Protein AF-A0A142XV90-F1 (afdb_monomer_lite)

Foldseek 3Di:
DDPPPQDDWDKWKKKKKKKDWPAWDQDQPPDPDDDPDPPRDRDTDIDIDIDIDIDIDRDPDDPVVVVVVVQVVVVVVVPVVDDDDMDMDMDTDDPVVVVVVVVVVVVVVVVVVVVVD

Radius of gyration: 21.97 Å; chains: 1; bounding box: 51×29×71 Å

pLDDT: mean 75.54, std 17.54, range [39.12, 93.62]

Secondary structure (DSSP, 8-state):
------PPPEEEEEEEEEEEEEEEE-------SSS-------EEEEEEEEEEEEEEE--SS-HHHHHHHHHHHHHHHHHHHS-SSEEEEEEEE-HHHHHHHHHHHHHHHHHHHHH--

Structure (mmCIF, N/CA/C/O backbone):
data_AF-A0A142XV90-F1
#
_entry.id   AF-A0A142XV90-F1
#
loop_
_atom_site.group_PDB
_atom_site.id
_atom_site.type_symbol
_atom_site.label_atom_id
_atom_site.label_alt_id
_atom_site.label_comp_id
_atom_site.label_asym_id
_atom_site.label_entity_id
_atom_site.label_seq_id
_atom_site.pdbx_PDB_ins_code
_atom_site.Cartn_x
_atom_site.Cartn_y
_atom_site.Cartn_z
_atom_site.occupancy
_atom_site.B_iso_or_equiv
_atom_site.auth_seq_id
_atom_site.auth_comp_id
_atom_site.auth_asym_id
_atom_site.auth_atom_id
_atom_site.pdbx_PDB_model_num
ATOM 1 N N . MET A 1 1 ? 22.518 11.967 -34.011 1.00 39.12 1 MET A N 1
ATOM 2 C CA . MET A 1 1 ? 21.187 11.772 -33.402 1.00 39.12 1 MET A CA 1
ATOM 3 C C . MET A 1 1 ? 21.242 10.503 -32.570 1.00 39.12 1 MET A C 1
ATOM 5 O O . MET A 1 1 ? 21.448 9.442 -33.141 1.00 39.12 1 MET A O 1
ATOM 9 N N . GLY A 1 2 ? 21.212 10.621 -31.242 1.00 40.47 2 GLY A N 1
ATOM 10 C CA . GLY A 1 2 ? 21.323 9.475 -30.337 1.00 40.47 2 GLY A CA 1
ATOM 11 C C . GLY A 1 2 ? 19.962 8.823 -30.117 1.00 40.47 2 GLY A C 1
ATOM 12 O O . GLY A 1 2 ? 19.004 9.515 -29.788 1.00 40.47 2 GLY A O 1
ATOM 13 N N . LEU A 1 3 ? 19.892 7.506 -30.307 1.00 45.34 3 LEU A N 1
ATOM 14 C CA . LEU A 1 3 ? 18.766 6.663 -29.914 1.00 45.34 3 LEU A CA 1
ATOM 15 C C . LEU A 1 3 ? 18.641 6.698 -28.385 1.00 45.34 3 LEU A C 1
ATOM 17 O O . LEU A 1 3 ? 19.301 5.945 -27.669 1.00 45.34 3 LEU A O 1
ATOM 21 N N . PHE A 1 4 ? 17.826 7.616 -27.873 1.00 51.12 4 PHE A N 1
ATOM 22 C CA . PHE A 1 4 ? 17.327 7.533 -26.510 1.00 51.12 4 PHE A CA 1
ATOM 23 C C . PHE A 1 4 ? 16.375 6.337 -26.472 1.00 51.12 4 PHE A C 1
ATOM 25 O O . PHE A 1 4 ? 15.242 6.431 -26.933 1.00 51.12 4 PHE A O 1
ATOM 32 N N . ASN A 1 5 ? 16.852 5.194 -25.974 1.00 51.16 5 ASN A N 1
ATOM 33 C CA . ASN A 1 5 ? 15.986 4.088 -25.577 1.00 51.16 5 ASN A CA 1
ATOM 34 C C . ASN A 1 5 ? 15.094 4.590 -24.434 1.00 51.16 5 ASN A C 1
ATOM 36 O O . ASN A 1 5 ? 15.464 4.487 -23.261 1.00 51.16 5 ASN A O 1
ATOM 40 N N . PHE A 1 6 ? 13.959 5.192 -24.786 1.00 55.03 6 PHE A N 1
ATOM 41 C CA . PHE A 1 6 ? 12.840 5.374 -23.880 1.00 55.03 6 PHE A CA 1
ATOM 42 C C . PHE A 1 6 ? 12.342 3.966 -23.554 1.00 55.03 6 PHE A C 1
ATOM 44 O O . PHE A 1 6 ? 11.764 3.294 -24.403 1.00 55.03 6 PHE A O 1
ATOM 51 N N . LEU A 1 7 ? 12.670 3.476 -22.358 1.00 62.00 7 LEU A N 1
ATOM 52 C CA . LEU A 1 7 ? 11.948 2.340 -21.797 1.00 62.00 7 LEU A CA 1
ATOM 53 C C . LEU A 1 7 ? 10.492 2.781 -21.675 1.00 62.00 7 LEU A C 1
ATOM 55 O O . LEU A 1 7 ? 10.234 3.845 -21.110 1.00 62.00 7 LEU A O 1
ATOM 59 N N . GLU A 1 8 ? 9.567 2.001 -22.231 1.00 64.88 8 GLU A N 1
ATOM 60 C CA . GLU A 1 8 ? 8.147 2.218 -21.972 1.00 64.88 8 GLU A CA 1
ATOM 61 C C . GLU A 1 8 ? 7.937 2.221 -20.449 1.00 64.88 8 GLU A C 1
ATOM 63 O O . GLU A 1 8 ? 8.447 1.319 -19.769 1.00 64.88 8 GLU A O 1
ATOM 68 N N . PRO A 1 9 ? 7.276 3.254 -19.893 1.00 74.94 9 PRO A N 1
ATOM 69 C CA . PRO A 1 9 ? 7.066 3.345 -18.459 1.00 74.94 9 PRO A CA 1
ATOM 70 C C . PRO A 1 9 ? 6.226 2.152 -18.008 1.00 74.94 9 PRO A C 1
ATOM 72 O O . PRO A 1 9 ? 5.117 1.925 -18.489 1.00 74.94 9 PRO A O 1
ATOM 75 N N . GLU A 1 10 ? 6.777 1.370 -17.085 1.00 84.00 10 GLU A N 1
ATOM 76 C CA . GLU A 1 10 ? 6.078 0.234 -16.498 1.00 84.00 10 GLU A CA 1
ATOM 77 C C . GLU A 1 10 ? 5.373 0.698 -15.222 1.00 84.00 10 GLU A C 1
ATOM 79 O O . GLU A 1 10 ? 6.005 1.270 -14.330 1.00 84.00 10 GLU A O 1
ATOM 84 N N . ILE A 1 11 ? 4.065 0.464 -15.141 1.00 88.81 11 ILE A N 1
ATOM 85 C CA . ILE A 1 11 ? 3.240 0.878 -14.005 1.00 88.81 11 ILE A CA 1
ATOM 86 C C . ILE A 1 11 ? 3.177 -0.256 -12.982 1.00 88.81 11 ILE A C 1
ATOM 88 O O . ILE A 1 11 ? 2.880 -1.404 -13.321 1.00 88.81 11 ILE A O 1
ATOM 92 N N . PHE A 1 12 ? 3.423 0.074 -11.717 1.00 90.50 12 PHE A N 1
ATOM 93 C CA . PHE A 1 12 ? 3.211 -0.815 -10.582 1.00 90.50 12 PHE A CA 1
ATOM 94 C C . PHE A 1 12 ? 2.068 -0.308 -9.714 1.00 90.50 12 PHE A C 1
ATOM 96 O O . PHE A 1 12 ? 2.033 0.862 -9.337 1.00 90.50 12 PHE A O 1
ATOM 103 N N . TYR A 1 13 ? 1.173 -1.221 -9.352 1.00 92.75 13 TYR A N 1
ATOM 104 C CA . TYR A 1 13 ? 0.110 -0.972 -8.391 1.00 92.75 13 TYR A CA 1
ATOM 105 C C . TYR A 1 13 ? 0.537 -1.581 -7.063 1.00 92.75 13 TYR A C 1
ATOM 107 O O . TYR A 1 13 ? 0.733 -2.792 -6.965 1.00 92.75 13 TYR A O 1
ATOM 115 N N . PHE A 1 14 ? 0.713 -0.759 -6.038 1.00 92.88 14 PHE A N 1
ATOM 116 C CA . PHE A 1 14 ? 1.003 -1.231 -4.693 1.00 92.88 14 PHE A CA 1
ATOM 117 C C . PHE A 1 14 ? -0.235 -1.107 -3.829 1.00 92.88 14 PHE A C 1
ATOM 119 O O . PHE A 1 14 ? -0.845 -0.046 -3.748 1.00 92.88 14 PHE A O 1
ATOM 126 N N . TYR A 1 15 ? -0.573 -2.196 -3.154 1.00 92.62 15 TYR A N 1
ATOM 127 C CA . TYR A 1 15 ? -1.549 -2.184 -2.084 1.00 92.62 15 TYR A CA 1
ATOM 128 C C . TYR A 1 15 ? -0.826 -2.056 -0.751 1.00 92.62 15 TYR A C 1
ATOM 130 O O . TYR A 1 15 ? 0.094 -2.827 -0.466 1.00 92.62 15 TYR A O 1
ATOM 138 N N . ILE A 1 16 ? -1.250 -1.093 0.061 1.00 92.44 16 ILE A N 1
ATOM 139 C CA . ILE A 1 16 ? -0.698 -0.829 1.384 1.00 92.44 16 ILE A CA 1
ATOM 140 C C . ILE A 1 16 ? -1.827 -0.953 2.395 1.00 92.44 16 ILE A C 1
ATOM 142 O O . ILE A 1 16 ? -2.835 -0.253 2.315 1.00 92.44 16 ILE A O 1
ATOM 146 N N . ARG A 1 17 ? -1.626 -1.809 3.392 1.00 91.06 17 ARG A N 1
ATOM 147 C CA . ARG A 1 17 ? -2.499 -1.939 4.553 1.00 91.06 17 ARG A CA 1
ATOM 148 C C . ARG A 1 17 ? -1.716 -1.606 5.812 1.00 91.06 17 ARG A C 1
ATOM 150 O O . ARG A 1 17 ? -0.752 -2.290 6.146 1.00 91.06 17 ARG A O 1
ATOM 157 N N . VAL A 1 18 ? -2.163 -0.589 6.535 1.00 88.00 18 VAL A N 1
ATOM 158 C CA . VAL A 1 18 ? -1.617 -0.196 7.834 1.00 88.00 18 VAL A CA 1
ATOM 159 C C . VAL A 1 18 ? -2.614 -0.586 8.913 1.00 88.00 18 VAL A C 1
ATOM 161 O O . VAL A 1 18 ? -3.760 -0.154 8.896 1.00 88.00 18 VAL A O 1
ATOM 164 N N . THR A 1 19 ? -2.184 -1.412 9.861 1.00 87.75 19 THR A N 1
ATOM 165 C CA . THR A 1 19 ? -2.980 -1.779 11.036 1.00 87.75 19 THR A CA 1
ATOM 166 C C . THR A 1 19 ? -2.368 -1.126 12.263 1.00 87.75 19 THR A C 1
ATOM 168 O O . THR A 1 19 ? -1.239 -1.453 12.627 1.00 87.75 19 THR A O 1
ATOM 171 N N . ARG A 1 20 ? -3.094 -0.208 12.902 1.00 82.38 20 ARG A N 1
ATOM 172 C CA . ARG A 1 20 ? -2.672 0.469 14.131 1.00 82.38 20 ARG A C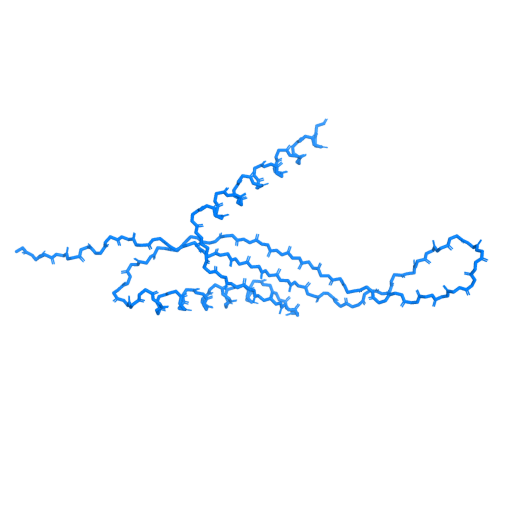A 1
ATOM 173 C C 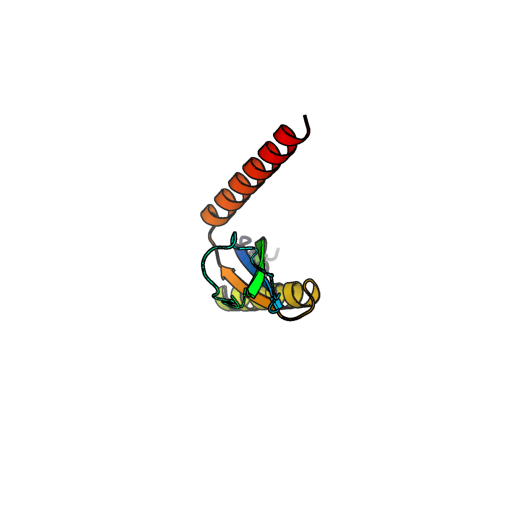. ARG A 1 20 ? -3.294 -0.207 15.341 1.00 82.38 20 ARG A C 1
ATOM 175 O O . ARG A 1 20 ? -4.503 -0.411 15.379 1.00 82.38 20 ARG A O 1
ATOM 182 N N . TYR A 1 21 ? -2.473 -0.532 16.334 1.00 81.62 21 TYR A N 1
ATOM 183 C CA . TYR A 1 21 ? -2.898 -1.188 17.566 1.00 81.62 21 TYR A CA 1
ATOM 184 C C . TYR A 1 21 ? -2.933 -0.172 18.710 1.00 81.62 21 TYR A C 1
ATOM 186 O O . TYR A 1 21 ? -1.891 0.325 19.137 1.00 81.62 21 TYR A O 1
ATOM 194 N N . PHE A 1 22 ? -4.126 0.115 19.233 1.00 70.81 22 PHE A N 1
ATOM 195 C CA . PHE A 1 22 ? -4.316 1.078 20.330 1.00 70.81 22 PHE A CA 1
ATOM 196 C C . PHE A 1 22 ? -4.183 0.447 21.722 1.00 70.81 22 PHE A C 1
ATOM 198 O O . PHE A 1 22 ? -4.174 1.151 22.727 1.00 70.81 22 PHE A O 1
ATOM 205 N N . GLY A 1 23 ? -4.043 -0.879 21.781 1.00 61.19 23 GLY A N 1
ATOM 206 C CA . GLY A 1 23 ? -3.914 -1.646 23.015 1.00 61.19 23 GLY A CA 1
ATOM 207 C C . GLY A 1 23 ? -5.180 -2.428 23.363 1.00 61.19 23 GLY A C 1
ATOM 208 O O . GLY A 1 23 ? -6.025 -2.712 22.509 1.00 61.19 23 GLY A O 1
ATOM 209 N N . VAL A 1 24 ? -5.266 -2.824 24.630 1.00 54.22 24 VAL A N 1
ATOM 210 C CA . VAL A 1 24 ? -6.424 -3.503 25.216 1.00 54.22 24 VAL A CA 1
ATOM 211 C C . VAL A 1 24 ? -7.296 -2.434 25.860 1.00 54.22 24 VAL A C 1
ATOM 213 O O . VAL A 1 24 ? -6.833 -1.781 26.793 1.00 54.22 24 VAL A O 1
ATOM 216 N N . ALA A 1 25 ? -8.539 -2.258 25.411 1.00 46.56 25 ALA A N 1
ATOM 217 C CA . ALA A 1 25 ? -9.497 -1.495 26.208 1.00 46.56 25 ALA A CA 1
ATOM 218 C C . ALA A 1 25 ? -10.316 -2.468 27.057 1.00 46.56 25 ALA A C 1
ATOM 220 O O . ALA A 1 25 ? -10.863 -3.451 26.556 1.00 46.56 25 ALA A O 1
ATOM 221 N N . ARG A 1 26 ? -10.383 -2.184 28.358 1.00 45.12 26 ARG A N 1
ATOM 222 C CA . ARG A 1 26 ? -11.307 -2.840 29.282 1.00 45.12 26 ARG A CA 1
ATOM 223 C C . ARG A 1 26 ? -12.688 -2.240 29.050 1.00 45.12 26 ARG A C 1
ATOM 225 O O . ARG A 1 26 ? -12.987 -1.174 29.579 1.00 45.12 26 ARG A O 1
ATOM 232 N N . ALA A 1 27 ? -13.502 -2.877 28.219 1.00 44.38 27 ALA A N 1
ATOM 233 C CA . ALA A 1 27 ? -14.900 -2.498 28.092 1.00 44.38 27 ALA A CA 1
ATOM 234 C C . ALA A 1 27 ? -15.702 -3.231 29.182 1.00 44.38 27 ALA A C 1
ATOM 236 O O . ALA A 1 27 ? -15.717 -4.463 29.171 1.00 44.38 27 ALA A O 1
ATOM 237 N N . PRO A 1 28 ? -16.365 -2.532 30.123 1.00 45.91 28 PRO A N 1
ATOM 238 C CA . PRO A 1 28 ? -17.355 -3.177 30.971 1.00 45.91 28 PRO A CA 1
ATOM 239 C C . PRO A 1 28 ? -18.553 -3.552 30.092 1.00 45.91 28 PRO A C 1
ATOM 241 O O . PRO A 1 28 ? -19.318 -2.695 29.652 1.00 45.91 28 PRO A O 1
ATOM 244 N N . LEU A 1 29 ? -18.700 -4.841 29.795 1.00 46.12 29 LEU A N 1
ATOM 245 C CA . LEU A 1 29 ? -19.927 -5.373 29.215 1.00 46.12 29 LEU A CA 1
ATOM 246 C C . LEU A 1 29 ? -20.998 -5.343 30.308 1.00 46.12 29 LEU A C 1
ATOM 248 O O . LEU A 1 29 ? -20.988 -6.164 31.221 1.00 46.12 29 LEU A O 1
ATOM 252 N N . HIS A 1 30 ? -21.934 -4.395 30.227 1.00 45.09 30 HIS A N 1
ATOM 253 C CA . HIS A 1 30 ? -23.184 -4.501 30.976 1.00 45.09 30 HIS A CA 1
ATOM 254 C C . HIS A 1 30 ? -24.034 -5.603 30.339 1.00 45.09 30 HIS A C 1
ATOM 256 O O . HIS A 1 30 ? -24.865 -5.359 29.467 1.00 45.09 30 HIS A O 1
ATOM 262 N N . VAL A 1 31 ? -23.784 -6.841 30.761 1.00 49.09 31 VAL A N 1
ATOM 263 C CA . VAL A 1 31 ? -24.701 -7.955 30.529 1.00 49.09 31 VAL A CA 1
ATOM 264 C C . VAL A 1 31 ? -25.873 -7.768 31.502 1.00 49.09 31 VAL A C 1
ATOM 266 O O . VAL A 1 31 ? -25.628 -7.555 32.693 1.00 49.09 31 VAL A O 1
ATOM 269 N N . PRO A 1 32 ? -27.138 -7.766 31.038 1.00 42.03 32 PRO A N 1
ATOM 270 C CA . PRO A 1 32 ? -28.287 -7.621 31.924 1.00 42.03 32 PRO A CA 1
ATOM 271 C C . PRO A 1 32 ? -28.262 -8.730 32.979 1.00 42.03 32 PRO A C 1
ATOM 273 O O . PRO A 1 32 ? -28.102 -9.905 32.649 1.00 42.03 32 PRO A O 1
ATOM 276 N N . LEU A 1 33 ? -28.367 -8.313 34.246 1.00 45.31 33 LEU A N 1
ATOM 277 C CA . LEU A 1 33 ? -28.282 -9.150 35.440 1.00 45.31 33 LEU A CA 1
ATOM 278 C C . LEU A 1 33 ? -29.098 -10.433 35.276 1.00 45.31 33 LEU A C 1
ATOM 280 O O . LEU A 1 33 ? -30.323 -10.368 35.285 1.00 45.31 33 LEU A O 1
ATOM 284 N N . ASN A 1 34 ? -28.421 -11.576 35.181 1.00 48.84 34 ASN A N 1
ATOM 285 C CA . ASN A 1 34 ? -28.935 -12.835 35.721 1.00 48.84 34 ASN A CA 1
ATOM 286 C C . ASN A 1 34 ? -27.867 -13.906 35.953 1.00 48.84 34 ASN A C 1
ATOM 288 O O . ASN A 1 34 ? -28.151 -14.863 36.661 1.00 48.84 34 ASN A O 1
ATOM 292 N N . GLU A 1 35 ? -26.630 -13.742 35.484 1.00 46.50 35 GLU A N 1
ATOM 293 C CA . GLU A 1 35 ? -25.554 -14.677 35.816 1.00 46.50 35 GLU A CA 1
ATOM 294 C C . GLU A 1 35 ? -24.265 -13.897 36.082 1.00 46.50 35 GLU A C 1
ATOM 296 O O . GLU A 1 35 ? -23.755 -13.183 35.223 1.00 46.50 35 GLU A O 1
ATOM 301 N N . ILE A 1 36 ? -23.772 -13.989 37.321 1.00 49.00 36 ILE A N 1
ATOM 302 C CA . ILE A 1 36 ? -22.493 -13.426 37.761 1.00 49.00 36 ILE A CA 1
ATOM 303 C C . ILE A 1 36 ? -21.394 -14.169 37.010 1.00 49.00 36 ILE A C 1
ATOM 305 O O . ILE A 1 36 ? -20.953 -15.219 37.464 1.00 49.00 36 ILE A O 1
ATOM 309 N N . HIS A 1 37 ? -20.983 -13.656 35.858 1.00 42.59 37 HIS A N 1
ATOM 310 C CA . HIS A 1 37 ? -19.702 -13.953 35.233 1.00 42.59 37 HIS A CA 1
ATOM 311 C C . HIS A 1 37 ? -19.128 -12.612 34.774 1.00 42.59 37 HIS A C 1
ATOM 313 O O . HIS A 1 37 ? -19.469 -12.113 33.703 1.00 42.59 37 HIS A O 1
ATOM 319 N N . ASP A 1 38 ? -18.247 -12.031 35.591 1.00 42.62 38 ASP A N 1
ATOM 320 C CA . ASP A 1 38 ? -17.330 -10.972 35.163 1.00 42.62 38 ASP A CA 1
ATOM 321 C C . ASP A 1 38 ? -16.317 -11.588 34.184 1.00 42.62 38 ASP A C 1
ATOM 323 O O . ASP A 1 38 ? -15.162 -11.860 34.512 1.00 42.62 38 ASP A O 1
ATOM 327 N N . ALA A 1 39 ? -16.774 -11.903 32.973 1.00 45.75 39 ALA A N 1
ATOM 328 C CA . ALA A 1 39 ? -15.901 -12.317 31.893 1.00 45.75 39 ALA A CA 1
ATOM 329 C C . ALA A 1 39 ? -15.214 -11.063 31.338 1.00 45.75 39 ALA A C 1
ATOM 331 O O . ALA A 1 39 ? -15.783 -10.311 30.546 1.00 45.75 39 ALA A O 1
ATOM 332 N N . GLU A 1 40 ? -13.978 -10.824 31.777 1.00 42.94 40 GLU A N 1
ATOM 333 C CA . GLU A 1 40 ? -13.111 -9.782 31.227 1.00 42.94 40 GLU A CA 1
ATOM 334 C C . GLU A 1 40 ? -12.718 -10.179 29.791 1.00 42.94 40 GLU A C 1
ATOM 336 O O . GLU A 1 40 ? -11.782 -10.947 29.559 1.00 42.94 40 GLU A O 1
ATOM 341 N N . VAL A 1 41 ? -13.461 -9.692 28.794 1.00 48.34 41 VAL A N 1
ATOM 342 C CA . VAL A 1 41 ? -13.088 -9.872 27.386 1.00 48.34 41 VAL A CA 1
ATOM 343 C C . VAL A 1 41 ? -12.036 -8.825 27.034 1.00 48.34 41 VAL A C 1
ATOM 345 O O . VAL A 1 41 ? -12.329 -7.643 26.864 1.00 48.34 41 VAL A O 1
ATOM 348 N N . ILE A 1 42 ? -10.786 -9.270 26.915 1.00 47.66 42 ILE A N 1
ATOM 349 C CA . ILE A 1 42 ? -9.662 -8.473 26.411 1.00 47.66 42 ILE A CA 1
ATOM 350 C C . ILE A 1 42 ? -9.895 -8.210 24.914 1.00 47.66 42 ILE A C 1
ATOM 352 O O . ILE A 1 42 ? -9.475 -8.981 24.050 1.00 47.66 42 ILE A O 1
ATOM 356 N N . GLY A 1 43 ? -10.583 -7.114 24.596 1.00 51.69 43 GLY A N 1
ATOM 357 C CA . GLY A 1 43 ? -10.723 -6.623 23.228 1.00 51.69 43 GLY A CA 1
ATOM 358 C C . GLY A 1 43 ? -9.442 -5.923 22.778 1.00 51.69 43 GLY A C 1
ATOM 359 O O . GLY A 1 43 ? -9.021 -4.937 23.385 1.00 51.69 43 GLY A O 1
ATOM 360 N N . LYS A 1 44 ? -8.806 -6.418 21.710 1.00 58.97 44 LYS A N 1
ATOM 361 C CA . LYS A 1 44 ? -7.739 -5.681 21.016 1.00 58.97 44 LYS A CA 1
ATOM 362 C C . LYS A 1 44 ? -8.396 -4.681 20.071 1.00 58.97 44 LYS A C 1
ATOM 364 O O . LYS A 1 44 ? -9.053 -5.091 19.119 1.00 58.97 44 LYS A O 1
ATOM 369 N N . TYR A 1 45 ? -8.212 -3.390 20.325 1.00 66.88 45 TYR A N 1
ATOM 370 C CA . TYR A 1 45 ? -8.693 -2.348 19.421 1.00 66.88 45 TYR A CA 1
ATOM 371 C C . TYR A 1 45 ? -7.630 -2.093 18.359 1.00 66.88 45 TYR A C 1
ATOM 373 O O . TYR A 1 45 ? -6.506 -1.681 18.668 1.00 66.88 45 TYR A O 1
ATOM 381 N N . SER A 1 46 ? -7.991 -2.359 17.108 1.00 76.62 46 SER A N 1
ATOM 382 C CA . SER A 1 46 ? -7.164 -2.046 15.951 1.00 76.62 46 SER A CA 1
ATOM 383 C C . SER A 1 46 ? -7.955 -1.267 14.916 1.00 76.62 46 SER A C 1
ATOM 385 O O . SER A 1 46 ? -9.086 -1.635 14.605 1.00 76.62 46 SER A O 1
ATOM 387 N N . GLU A 1 47 ? -7.332 -0.251 14.341 1.00 80.75 47 GLU A N 1
ATOM 388 C CA . GLU A 1 47 ? -7.821 0.419 13.138 1.00 80.75 47 GLU A CA 1
ATOM 389 C C . GLU A 1 47 ? -7.002 -0.075 11.952 1.00 80.75 47 GLU A C 1
ATOM 391 O O . GLU A 1 47 ? -5.785 -0.238 12.054 1.00 80.75 47 GLU A O 1
ATOM 396 N N . THR A 1 48 ? -7.678 -0.365 10.845 1.00 85.69 48 THR A N 1
ATOM 397 C CA . THR A 1 48 ? -7.026 -0.737 9.591 1.00 85.69 48 THR A CA 1
ATOM 398 C C . THR A 1 48 ? -7.296 0.350 8.567 1.00 85.69 48 THR A C 1
ATOM 400 O O . THR A 1 48 ? -8.447 0.706 8.338 1.00 85.69 48 THR A O 1
ATOM 403 N N . ILE A 1 49 ? -6.229 0.835 7.944 1.00 86.50 49 ILE A N 1
ATOM 404 C CA . ILE A 1 49 ? -6.258 1.796 6.849 1.00 86.50 49 ILE A CA 1
ATOM 405 C C . ILE A 1 49 ? -5.680 1.093 5.626 1.00 86.50 49 ILE A C 1
ATOM 407 O O . ILE A 1 49 ? -4.599 0.506 5.691 1.00 86.50 49 ILE A O 1
ATOM 411 N N . GLU A 1 50 ? -6.415 1.124 4.523 1.00 87.62 50 GLU A N 1
ATOM 412 C CA . GLU A 1 50 ? -6.068 0.445 3.276 1.00 87.62 50 GLU A CA 1
ATOM 413 C C . GLU A 1 50 ? -5.989 1.493 2.164 1.00 87.62 50 GLU A C 1
ATOM 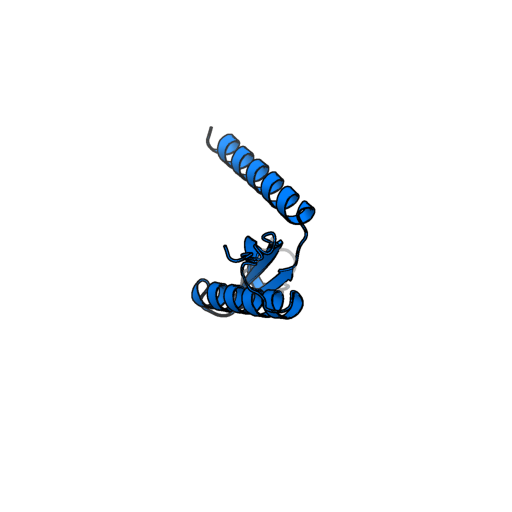415 O O . GLU A 1 50 ? -6.896 2.311 2.027 1.00 87.62 50 GLU A O 1
ATOM 420 N N . ARG A 1 51 ? -4.896 1.496 1.392 1.00 85.69 51 ARG A N 1
ATOM 421 C CA . ARG A 1 51 ? -4.691 2.417 0.267 1.00 85.69 51 ARG A CA 1
ATOM 422 C C . ARG A 1 51 ? -3.993 1.738 -0.902 1.00 85.69 51 ARG A C 1
ATOM 424 O O . ARG A 1 51 ? -3.244 0.778 -0.720 1.00 85.69 51 ARG A O 1
ATOM 431 N N . TYR A 1 52 ? -4.207 2.287 -2.090 1.00 91.06 52 TYR A N 1
ATOM 432 C CA . TYR A 1 52 ? -3.462 1.934 -3.291 1.00 91.06 52 TYR A CA 1
ATOM 433 C C . TYR A 1 52 ? -2.547 3.080 -3.714 1.00 91.06 52 TYR A C 1
ATOM 435 O O . TYR A 1 52 ? -2.960 4.234 -3.701 1.00 91.06 52 TYR A O 1
ATOM 443 N N . GLU A 1 53 ? -1.333 2.738 -4.136 1.00 89.12 53 GLU A N 1
ATOM 444 C CA . GLU A 1 53 ? -0.338 3.668 -4.669 1.00 89.12 53 GLU A CA 1
ATOM 445 C C . GLU A 1 53 ? 0.084 3.222 -6.069 1.00 89.12 53 GLU A C 1
ATOM 447 O O . GLU A 1 53 ? 0.422 2.053 -6.288 1.00 89.12 53 GLU A O 1
ATOM 452 N N . ILE A 1 54 ? 0.064 4.154 -7.022 1.00 91.50 54 ILE A N 1
ATOM 453 C CA . ILE A 1 54 ? 0.509 3.917 -8.398 1.00 91.50 54 ILE A CA 1
ATOM 454 C C . ILE A 1 54 ? 1.922 4.464 -8.532 1.00 91.50 54 ILE A C 1
ATOM 456 O O . ILE A 1 54 ? 2.166 5.645 -8.289 1.00 91.50 54 ILE A O 1
ATOM 460 N N . VAL A 1 55 ? 2.853 3.608 -8.942 1.00 89.19 55 VAL A N 1
ATOM 461 C CA . VAL A 1 55 ? 4.255 3.983 -9.103 1.00 89.19 55 VAL A CA 1
ATOM 462 C C . VAL A 1 55 ? 4.714 3.681 -10.518 1.00 89.19 55 VAL A C 1
ATOM 464 O O . VAL A 1 55 ? 4.621 2.550 -10.990 1.00 89.19 55 VAL A O 1
ATOM 467 N N . GLU A 1 56 ? 5.259 4.692 -11.184 1.00 87.38 56 GLU A N 1
ATOM 468 C CA . GLU A 1 56 ? 5.854 4.540 -12.506 1.00 87.38 56 GLU A CA 1
ATOM 469 C C . GLU A 1 56 ? 7.345 4.209 -12.398 1.00 87.38 56 GLU A C 1
ATOM 471 O O . GLU A 1 56 ? 8.137 4.934 -11.783 1.00 87.38 56 GLU A O 1
ATOM 476 N N . ARG A 1 57 ? 7.756 3.113 -13.036 1.00 81.62 57 ARG A N 1
ATOM 477 C CA . ARG A 1 57 ? 9.163 2.739 -13.142 1.00 81.62 57 ARG A CA 1
ATOM 478 C C . ARG A 1 57 ? 9.808 3.461 -14.318 1.00 81.62 57 ARG A C 1
ATOM 480 O O . ARG A 1 57 ? 9.642 3.082 -15.472 1.00 81.62 57 ARG A O 1
ATOM 487 N N . HIS A 1 58 ? 10.663 4.418 -13.979 1.00 72.62 58 HIS A N 1
ATOM 488 C CA . HIS A 1 58 ? 11.514 5.148 -14.930 1.00 72.62 58 HIS A CA 1
ATOM 489 C C . HIS A 1 58 ? 12.968 4.643 -14.954 1.00 72.62 58 HIS A C 1
ATOM 491 O O . HIS A 1 58 ? 13.813 5.168 -15.680 1.00 72.62 58 HIS A O 1
ATOM 497 N N . SER A 1 59 ? 13.304 3.642 -14.129 1.00 72.19 59 SER A N 1
ATOM 498 C CA . SER A 1 59 ? 14.689 3.210 -13.915 1.00 72.19 59 SER A CA 1
ATOM 499 C C . SER A 1 59 ? 15.090 1.988 -14.749 1.00 72.19 59 SER A C 1
ATOM 501 O O . SER A 1 59 ? 14.296 1.087 -15.023 1.00 72.19 59 SER A O 1
ATOM 503 N N . ARG A 1 60 ? 16.385 1.921 -15.089 1.00 78.69 60 ARG A N 1
ATOM 504 C CA . ARG A 1 60 ? 17.014 0.769 -15.764 1.00 78.69 60 ARG A CA 1
ATOM 505 C C . ARG A 1 60 ? 17.305 -0.412 -14.831 1.00 78.69 60 ARG A C 1
ATOM 507 O O . ARG A 1 60 ? 17.811 -1.430 -15.294 1.00 78.69 60 ARG A O 1
ATOM 514 N N . LEU A 1 61 ? 17.031 -0.276 -13.531 1.00 82.00 61 LEU A N 1
ATOM 515 C CA . LEU A 1 61 ? 17.191 -1.365 -12.562 1.00 82.00 61 LEU A CA 1
ATOM 516 C C . LEU A 1 61 ? 16.260 -2.517 -12.931 1.00 82.00 61 LEU A C 1
ATOM 518 O O . LEU A 1 61 ? 15.264 -2.291 -13.610 1.00 82.00 61 LEU A O 1
ATOM 522 N N . SER A 1 62 ? 16.562 -3.747 -12.511 1.00 88.12 62 SER A N 1
ATOM 523 C CA . SER A 1 62 ? 15.671 -4.877 -12.793 1.00 88.12 62 SER A CA 1
ATOM 524 C C . SER A 1 62 ? 14.289 -4.646 -12.172 1.00 88.12 62 SER A C 1
ATOM 526 O O . SER A 1 62 ? 14.173 -4.035 -11.109 1.00 88.12 62 SER A O 1
ATOM 528 N N . LYS A 1 63 ? 13.239 -5.170 -12.818 1.00 86.75 63 LYS A N 1
ATOM 529 C CA . LYS A 1 63 ? 11.850 -5.060 -12.341 1.00 86.75 63 LYS A CA 1
ATOM 530 C C . LYS A 1 63 ? 11.720 -5.442 -10.862 1.00 86.75 63 LYS A C 1
ATOM 532 O O . LYS A 1 63 ? 11.159 -4.684 -10.080 1.00 86.75 63 LYS A O 1
ATOM 537 N N . GLN A 1 64 ? 12.303 -6.578 -10.480 1.00 89.12 64 GLN A N 1
ATOM 538 C CA . GLN A 1 64 ? 12.275 -7.080 -9.106 1.00 89.12 64 GLN A CA 1
ATOM 539 C C . GLN A 1 64 ? 12.922 -6.104 -8.114 1.00 89.12 64 GLN A C 1
ATOM 541 O O . GLN A 1 64 ? 12.347 -5.813 -7.069 1.00 89.12 64 GLN A O 1
ATOM 546 N N . HIS A 1 65 ? 14.080 -5.542 -8.466 1.00 89.25 65 HIS A N 1
ATOM 547 C CA . HIS A 1 65 ? 14.781 -4.603 -7.597 1.00 89.25 65 HIS A CA 1
ATOM 548 C C . HIS A 1 65 ? 14.035 -3.268 -7.465 1.00 89.25 65 HIS A C 1
ATOM 550 O O . HIS A 1 65 ? 13.965 -2.698 -6.379 1.00 89.25 65 HIS A O 1
ATOM 556 N N . SER A 1 66 ? 13.424 -2.786 -8.553 1.00 90.06 66 SER A N 1
ATOM 557 C CA . SER A 1 66 ? 12.535 -1.622 -8.512 1.00 90.06 66 SER A CA 1
ATOM 558 C C . SER A 1 66 ? 11.348 -1.857 -7.578 1.00 90.06 66 SER A C 1
ATOM 560 O O . SER A 1 66 ? 11.052 -0.997 -6.756 1.00 90.06 66 SER A O 1
ATOM 562 N N . ILE A 1 67 ? 10.700 -3.024 -7.658 1.00 90.69 67 ILE A N 1
ATOM 563 C CA . ILE A 1 67 ? 9.566 -3.369 -6.789 1.00 90.69 67 ILE A CA 1
ATOM 564 C C . ILE A 1 67 ? 9.977 -3.343 -5.313 1.00 90.69 67 ILE A C 1
ATOM 566 O O . ILE A 1 67 ? 9.259 -2.781 -4.491 1.00 90.69 67 ILE A O 1
ATOM 570 N N . GLU A 1 68 ? 11.127 -3.923 -4.973 1.00 92.19 68 GLU A N 1
ATOM 571 C CA . GLU A 1 68 ? 11.641 -3.950 -3.598 1.00 92.19 68 GLU A CA 1
ATOM 572 C C . GLU A 1 68 ? 11.974 -2.550 -3.071 1.00 92.19 68 GLU A C 1
ATOM 574 O O . GLU A 1 68 ? 11.628 -2.223 -1.934 1.00 92.19 68 GLU A O 1
ATOM 579 N N . LEU A 1 69 ? 12.590 -1.703 -3.903 1.00 91.94 69 LEU A N 1
ATOM 580 C CA . LEU A 1 69 ? 12.873 -0.308 -3.561 1.00 91.94 69 LEU A CA 1
ATOM 581 C C . LEU A 1 69 ? 11.591 0.476 -3.277 1.00 91.94 69 LEU A C 1
ATOM 583 O O . LEU A 1 69 ? 11.494 1.118 -2.232 1.00 91.94 69 LEU A O 1
ATOM 587 N N . TYR A 1 70 ? 10.607 0.403 -4.176 1.00 91.56 70 TYR A N 1
ATOM 588 C CA . TYR A 1 70 ? 9.346 1.122 -4.006 1.00 91.56 70 TYR A CA 1
ATOM 589 C C . TYR A 1 70 ? 8.544 0.590 -2.822 1.00 91.56 70 TYR A C 1
ATOM 591 O O . TYR A 1 70 ? 8.057 1.383 -2.022 1.00 91.56 70 TYR A O 1
ATOM 599 N N . ARG A 1 71 ? 8.484 -0.736 -2.633 1.00 92.50 71 ARG A N 1
ATOM 600 C CA . ARG A 1 71 ? 7.860 -1.344 -1.450 1.00 92.50 71 ARG A CA 1
ATOM 601 C C . ARG A 1 71 ? 8.442 -0.764 -0.164 1.00 92.50 71 ARG A C 1
ATOM 603 O O . ARG A 1 71 ? 7.688 -0.298 0.684 1.00 92.50 71 ARG A O 1
ATOM 610 N N . LYS A 1 72 ? 9.772 -0.747 -0.045 1.00 93.62 72 LYS A N 1
ATOM 611 C CA . LYS A 1 72 ? 10.451 -0.229 1.146 1.00 93.62 72 LYS A CA 1
ATOM 612 C C . LYS A 1 72 ? 10.180 1.261 1.364 1.00 93.62 72 LYS A C 1
ATOM 614 O O . LYS A 1 72 ? 9.923 1.674 2.486 1.00 93.62 72 LYS A O 1
ATOM 619 N N . GLN A 1 73 ? 10.200 2.065 0.301 1.00 92.44 73 GLN A N 1
ATOM 620 C CA . GLN A 1 73 ? 9.888 3.496 0.390 1.00 92.44 73 GLN A CA 1
ATOM 621 C C . GLN A 1 73 ? 8.459 3.746 0.886 1.00 92.44 73 GLN A C 1
ATOM 623 O O . GLN A 1 73 ? 8.248 4.627 1.718 1.00 92.44 73 GLN A O 1
ATOM 628 N N . LEU A 1 74 ? 7.496 2.961 0.400 1.00 92.56 74 LEU A N 1
ATOM 629 C CA . LEU A 1 74 ? 6.097 3.041 0.814 1.00 92.56 74 LEU A CA 1
ATOM 630 C C . LEU A 1 74 ? 5.902 2.600 2.271 1.00 92.56 74 LEU A C 1
ATOM 632 O O . LEU A 1 74 ? 5.160 3.247 3.009 1.00 92.56 74 LEU A O 1
ATOM 636 N N . GLU A 1 75 ? 6.597 1.546 2.704 1.00 91.81 75 GLU A N 1
ATOM 637 C CA . GLU A 1 75 ? 6.610 1.104 4.103 1.00 91.81 75 GLU A CA 1
ATOM 638 C C . GLU A 1 75 ? 7.211 2.173 5.024 1.00 91.81 75 GLU A C 1
ATOM 640 O O . GLU A 1 75 ? 6.582 2.557 6.008 1.00 91.81 75 GLU A O 1
ATOM 645 N N . ASP A 1 76 ? 8.378 2.721 4.674 1.00 92.00 76 ASP A N 1
ATOM 646 C CA . ASP A 1 76 ? 9.035 3.786 5.439 1.00 92.00 76 ASP A CA 1
ATOM 647 C C . ASP A 1 76 ? 8.158 5.049 5.523 1.00 92.00 76 ASP A C 1
ATOM 649 O O . ASP A 1 76 ? 8.116 5.714 6.561 1.00 92.00 76 ASP A O 1
ATOM 653 N N . ALA A 1 77 ? 7.448 5.391 4.443 1.00 90.50 77 ALA A N 1
ATOM 654 C CA . ALA A 1 77 ? 6.502 6.503 4.422 1.00 90.50 77 ALA A CA 1
ATOM 655 C C . ALA A 1 77 ? 5.297 6.238 5.336 1.00 90.50 77 ALA A C 1
ATOM 657 O O . ALA A 1 77 ? 4.960 7.091 6.156 1.00 90.50 77 ALA A O 1
ATOM 658 N N . ALA A 1 78 ? 4.702 5.044 5.261 1.00 88.81 78 ALA A N 1
ATOM 659 C CA . ALA A 1 78 ? 3.594 4.646 6.126 1.00 88.81 78 ALA A CA 1
ATOM 660 C C . ALA A 1 78 ? 3.996 4.648 7.610 1.00 88.81 78 ALA A C 1
ATOM 662 O O . ALA A 1 78 ? 3.237 5.119 8.451 1.00 88.81 78 ALA A O 1
ATOM 663 N N . ILE A 1 79 ? 5.205 4.189 7.944 1.00 88.12 79 ILE A N 1
ATOM 664 C CA . ILE A 1 79 ? 5.707 4.202 9.326 1.00 88.12 79 ILE A CA 1
ATOM 665 C C . ILE A 1 79 ? 5.889 5.630 9.852 1.00 88.12 79 ILE A C 1
ATOM 667 O O . ILE A 1 79 ? 5.639 5.898 11.027 1.00 88.12 79 ILE A O 1
ATOM 671 N N . LYS A 1 80 ? 6.319 6.561 8.997 1.00 88.19 80 LYS A N 1
ATOM 672 C CA . LYS A 1 80 ? 6.453 7.976 9.374 1.00 88.19 80 LYS A CA 1
ATOM 673 C C . LYS A 1 80 ? 5.102 8.662 9.548 1.00 88.19 80 LYS A C 1
ATOM 675 O O . LYS A 1 80 ? 4.961 9.496 10.436 1.00 88.19 80 LYS A O 1
ATOM 680 N N . GLU A 1 81 ? 4.141 8.329 8.694 1.00 86.62 81 GLU A N 1
ATOM 681 C CA . GLU A 1 81 ? 2.786 8.879 8.720 1.00 86.62 81 GLU A CA 1
ATOM 682 C C . GLU A 1 81 ? 1.996 8.376 9.936 1.00 86.62 81 GLU A C 1
ATOM 684 O O . GLU A 1 81 ? 1.399 9.162 10.674 1.00 86.62 81 GLU A O 1
ATOM 689 N N . PHE A 1 82 ? 2.044 7.069 10.192 1.00 79.06 82 PHE A N 1
ATOM 690 C CA . PHE A 1 82 ? 1.304 6.420 11.265 1.00 79.06 82 PHE A CA 1
ATOM 691 C C . PHE A 1 82 ? 2.227 6.146 12.458 1.00 79.06 82 PHE A C 1
ATOM 693 O O . PHE A 1 82 ? 2.953 5.160 12.505 1.00 79.06 82 PHE A O 1
ATOM 700 N N . SER A 1 83 ? 2.198 7.017 13.468 1.00 71.44 83 SER A N 1
ATOM 701 C CA . SER A 1 83 ? 2.996 6.832 14.686 1.00 71.44 83 SER A CA 1
ATOM 702 C C . SER A 1 83 ? 2.435 5.737 15.612 1.00 71.44 83 SER A C 1
ATOM 704 O O . SER A 1 83 ? 1.217 5.573 15.762 1.00 71.44 83 SER A O 1
ATOM 706 N N . GLY A 1 84 ? 3.321 5.028 16.317 1.00 75.06 84 GLY A N 1
ATOM 707 C CA . GLY A 1 84 ? 2.966 4.085 17.386 1.00 75.06 84 GLY A CA 1
ATOM 708 C C . GLY A 1 84 ? 3.130 2.611 17.010 1.00 75.06 84 GLY A C 1
ATOM 709 O O . GLY A 1 84 ? 3.942 2.262 16.159 1.00 75.06 84 GLY A O 1
ATOM 710 N N . ASN A 1 85 ? 2.385 1.733 17.689 1.00 84.06 85 ASN A N 1
ATOM 711 C CA . ASN A 1 85 ? 2.416 0.297 17.422 1.00 84.06 85 ASN A CA 1
ATOM 712 C C . ASN A 1 85 ? 1.584 -0.014 16.173 1.00 84.06 85 ASN A C 1
ATOM 714 O O . ASN A 1 85 ? 0.352 -0.044 16.229 1.00 84.06 85 ASN A O 1
ATOM 718 N N . ILE A 1 86 ? 2.265 -0.205 15.048 1.00 87.44 86 ILE A N 1
ATOM 71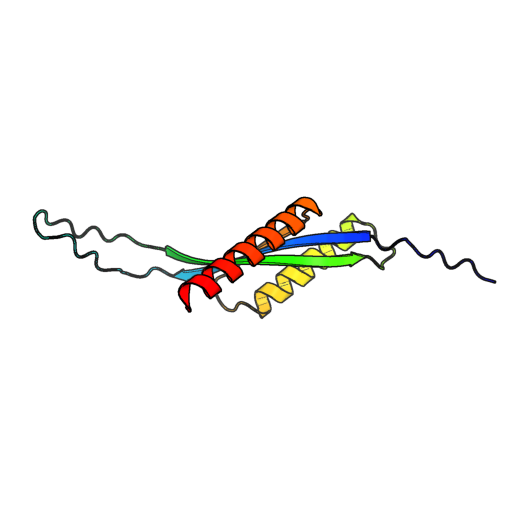9 C CA . ILE A 1 86 ? 1.650 -0.439 13.745 1.00 87.44 86 ILE A CA 1
ATOM 720 C C . ILE A 1 86 ? 2.220 -1.694 13.084 1.00 87.44 86 ILE A C 1
ATOM 722 O O . ILE A 1 86 ? 3.353 -2.101 13.333 1.00 87.44 86 ILE A O 1
ATOM 726 N N . SER A 1 87 ? 1.435 -2.286 12.194 1.00 89.69 87 SER A N 1
ATOM 727 C CA . SER A 1 87 ? 1.882 -3.287 11.232 1.00 89.69 87 SER A CA 1
ATOM 728 C C . SER A 1 87 ? 1.562 -2.779 9.836 1.00 89.69 87 SER A C 1
ATOM 730 O O . SER A 1 87 ? 0.419 -2.418 9.560 1.00 89.69 87 SER A O 1
ATOM 732 N N . VAL A 1 88 ? 2.575 -2.728 8.974 1.00 90.94 88 VAL A N 1
ATOM 733 C CA . VAL A 1 88 ? 2.429 -2.338 7.571 1.00 90.94 88 VAL A CA 1
ATOM 734 C C . VAL A 1 88 ? 2.585 -3.585 6.713 1.00 90.94 88 VAL A C 1
ATOM 736 O O . VAL A 1 88 ? 3.550 -4.331 6.865 1.00 90.94 88 VAL A O 1
ATOM 739 N N . LEU A 1 89 ? 1.627 -3.808 5.822 1.00 93.00 89 LEU A N 1
ATOM 740 C CA . LEU A 1 89 ? 1.679 -4.826 4.785 1.00 93.00 89 LEU A CA 1
ATOM 741 C C . LEU A 1 89 ? 1.646 -4.122 3.433 1.00 93.00 89 LEU A C 1
ATOM 743 O O . LEU A 1 89 ? 0.656 -3.468 3.113 1.00 93.00 89 LEU A O 1
ATOM 747 N N . THR A 1 90 ? 2.695 -4.305 2.637 1.00 93.31 90 THR A N 1
ATOM 748 C CA . THR A 1 90 ? 2.762 -3.771 1.276 1.00 93.31 90 THR A CA 1
ATOM 749 C C . THR A 1 90 ? 2.924 -4.912 0.281 1.00 93.31 90 THR A C 1
ATOM 751 O O . THR A 1 90 ? 3.910 -5.653 0.316 1.00 93.31 90 THR A O 1
ATOM 754 N N . CYS A 1 91 ? 1.977 -5.061 -0.641 1.00 90.88 91 CYS A N 1
ATOM 755 C CA . CYS A 1 91 ? 2.043 -6.063 -1.701 1.00 90.88 91 CYS A CA 1
ATOM 756 C C . CYS A 1 91 ? 1.889 -5.435 -3.086 1.00 90.88 91 CYS A C 1
ATOM 758 O O . CYS A 1 91 ? 1.316 -4.361 -3.256 1.00 90.88 91 CYS A O 1
ATOM 760 N N . LEU A 1 92 ? 2.464 -6.110 -4.083 1.00 92.12 92 LEU A N 1
ATOM 761 C CA . LEU A 1 92 ? 2.241 -5.755 -5.476 1.00 92.12 92 LEU A CA 1
ATOM 762 C C . LEU A 1 92 ? 0.867 -6.295 -5.873 1.00 92.12 92 LEU A C 1
ATOM 764 O O . LEU A 1 92 ? 0.590 -7.476 -5.662 1.00 92.12 92 LEU A O 1
ATOM 768 N N . SER A 1 93 ? 0.041 -5.426 -6.427 1.00 90.81 93 SER A N 1
ATOM 769 C CA . SER A 1 93 ? -1.278 -5.735 -6.955 1.00 90.81 93 SER A CA 1
ATOM 770 C C . SER A 1 93 ? -1.287 -5.551 -8.472 1.00 90.81 93 SER A C 1
ATOM 772 O O . SER A 1 93 ? -0.322 -5.067 -9.074 1.00 90.81 93 SER A O 1
ATOM 774 N N . ASP A 1 94 ? -2.376 -5.969 -9.096 1.00 89.12 94 ASP A N 1
ATOM 775 C CA . ASP A 1 94 ? -2.648 -5.739 -10.504 1.00 89.12 94 ASP A CA 1
ATOM 776 C C . ASP A 1 94 ? -3.602 -4.548 -10.690 1.00 89.12 94 ASP A C 1
ATOM 778 O O . ASP A 1 94 ? -4.126 -3.964 -9.737 1.00 89.12 94 ASP A O 1
ATOM 782 N N . GLN A 1 95 ? -3.828 -4.178 -11.951 1.00 88.50 95 GLN A N 1
ATOM 783 C CA . GLN A 1 95 ? -4.764 -3.111 -12.294 1.00 88.50 95 GLN A CA 1
ATOM 784 C C . GLN A 1 95 ? -6.193 -3.438 -11.832 1.00 88.50 95 GLN A C 1
ATOM 786 O O . GLN A 1 95 ? -6.916 -2.543 -11.402 1.00 88.50 95 GLN A O 1
ATOM 791 N N . SER A 1 96 ? -6.599 -4.709 -11.882 1.00 88.00 96 SER A N 1
ATOM 792 C CA . SER A 1 96 ? -7.932 -5.158 -11.465 1.00 88.00 96 SER A CA 1
ATOM 793 C C . SER A 1 96 ? -8.187 -4.871 -9.983 1.00 88.00 96 SER A C 1
ATOM 795 O O . SER A 1 96 ? -9.232 -4.325 -9.630 1.00 88.00 96 SER A O 1
ATOM 797 N N . GLY A 1 97 ? -7.217 -5.182 -9.115 1.00 84.50 97 GLY A N 1
ATOM 798 C CA . GLY A 1 97 ? -7.296 -4.889 -7.686 1.00 84.50 97 GLY A CA 1
ATOM 799 C C . GLY A 1 97 ? -7.414 -3.393 -7.393 1.00 84.50 97 GLY A C 1
ATOM 800 O O . GLY A 1 97 ? -8.196 -2.999 -6.526 1.00 84.50 97 GLY A O 1
ATOM 801 N N . TYR A 1 98 ? -6.699 -2.558 -8.152 1.00 87.69 98 TYR A N 1
ATOM 802 C CA . TYR A 1 98 ? -6.817 -1.101 -8.062 1.00 87.69 98 TYR A CA 1
ATOM 803 C C . TYR A 1 98 ? -8.211 -0.600 -8.470 1.00 87.69 98 TYR A C 1
ATOM 805 O O . TYR A 1 98 ? -8.822 0.172 -7.732 1.00 87.69 98 TYR A O 1
ATOM 813 N N . MET A 1 99 ? -8.745 -1.072 -9.600 1.00 88.19 99 MET A N 1
ATOM 814 C CA . MET A 1 99 ? -10.074 -0.665 -10.073 1.00 88.19 99 MET A CA 1
ATOM 815 C C . MET A 1 99 ? -11.169 -1.005 -9.057 1.00 88.19 99 MET A C 1
ATOM 817 O O . MET A 1 99 ? -11.994 -0.153 -8.741 1.00 88.19 99 MET A O 1
ATOM 821 N N . HIS A 1 100 ? -11.116 -2.202 -8.465 1.00 86.38 100 HIS A N 1
ATOM 822 C CA . HIS A 1 100 ? -12.061 -2.621 -7.423 1.00 86.38 100 HIS A CA 1
ATOM 823 C C . HIS A 1 100 ? -12.012 -1.729 -6.175 1.00 86.38 100 HIS A C 1
ATOM 825 O O . HIS A 1 100 ? -13.033 -1.447 -5.549 1.00 86.38 100 HIS A O 1
ATOM 831 N N . TYR A 1 101 ? -10.819 -1.269 -5.792 1.00 85.50 101 TYR A N 1
ATOM 832 C CA . TYR A 1 101 ? -10.673 -0.317 -4.693 1.00 85.50 101 TYR A CA 1
ATOM 833 C C . TYR A 1 101 ? -11.317 1.035 -5.021 1.00 85.50 101 TYR A C 1
ATOM 835 O O . TYR A 1 101 ? -12.035 1.583 -4.185 1.00 85.50 101 TYR A O 1
ATOM 843 N N . CYS A 1 102 ? -11.110 1.549 -6.236 1.00 86.12 102 CYS A N 1
ATOM 844 C CA . CYS A 1 102 ? -11.737 2.791 -6.685 1.00 86.12 102 CYS A CA 1
ATOM 845 C C . CYS A 1 102 ? -13.267 2.691 -6.705 1.00 86.12 102 CYS A C 1
ATOM 847 O O . CYS A 1 102 ? -13.936 3.602 -6.224 1.00 86.12 102 CYS A O 1
ATOM 849 N N . GLU A 1 103 ? -13.822 1.583 -7.198 1.00 87.44 103 GLU A N 1
ATOM 850 C CA . GLU A 1 103 ? -15.271 1.342 -7.203 1.00 87.44 103 GLU A CA 1
ATOM 851 C C . GLU A 1 103 ? -15.847 1.364 -5.781 1.00 87.44 103 GLU A C 1
ATOM 853 O O . GLU A 1 103 ? -16.802 2.090 -5.508 1.00 87.44 103 GLU A O 1
ATOM 858 N N . LYS A 1 104 ? -15.202 0.667 -4.837 1.00 84.94 104 LYS A N 1
ATOM 859 C CA . LYS A 1 104 ? -15.600 0.693 -3.421 1.00 84.94 104 LYS A CA 1
ATOM 860 C C . LYS A 1 104 ? -15.516 2.078 -2.786 1.00 84.94 104 LYS A C 1
ATOM 862 O O . LYS A 1 104 ? -16.352 2.410 -1.948 1.00 84.94 104 LYS A O 1
ATOM 867 N N . ALA A 1 105 ? -14.504 2.872 -3.135 1.00 81.88 105 ALA A N 1
ATOM 868 C CA . ALA A 1 105 ? -14.367 4.231 -2.616 1.00 81.88 105 ALA A CA 1
ATOM 869 C C . ALA A 1 105 ? -15.544 5.110 -3.067 1.00 81.88 105 ALA A C 1
ATOM 871 O O . ALA A 1 105 ? -16.154 5.785 -2.240 1.00 81.88 105 ALA A O 1
ATOM 872 N N . ILE A 1 106 ? -15.928 5.012 -4.343 1.00 83.25 106 ILE A N 1
ATOM 873 C CA . ILE A 1 106 ? -17.086 5.722 -4.904 1.00 83.25 106 ILE A CA 1
ATOM 874 C C . ILE A 1 106 ? -18.387 5.290 -4.208 1.00 83.25 106 ILE A C 1
ATOM 876 O O . ILE A 1 106 ? -19.210 6.133 -3.848 1.00 83.25 106 ILE A O 1
ATOM 880 N N . GLU A 1 107 ? -18.580 3.987 -3.975 1.00 82.19 107 GLU A N 1
ATOM 881 C CA . GLU A 1 107 ? -19.753 3.475 -3.249 1.00 82.19 107 GLU A CA 1
ATOM 882 C C . GLU A 1 107 ? -19.848 4.041 -1.823 1.00 82.19 107 GLU A C 1
ATOM 884 O O . GLU A 1 107 ? -20.933 4.413 -1.364 1.00 82.19 107 GLU A O 1
ATOM 889 N N . LEU A 1 108 ? -18.717 4.133 -1.118 1.00 79.12 108 LEU A N 1
ATOM 890 C CA . LEU A 1 108 ? -18.653 4.706 0.227 1.00 79.12 108 LEU A CA 1
ATOM 891 C C . LEU A 1 108 ? -18.961 6.206 0.229 1.00 79.12 108 LEU A C 1
ATOM 893 O O . LEU A 1 108 ? -19.721 6.660 1.085 1.00 79.12 108 LEU A O 1
ATOM 897 N N . GLU A 1 109 ? -18.425 6.966 -0.726 1.00 77.56 109 GLU A N 1
ATOM 898 C CA . GLU A 1 109 ? -18.723 8.396 -0.877 1.00 77.56 109 GLU A CA 1
ATOM 899 C C . GLU A 1 109 ? -20.222 8.628 -1.118 1.00 77.56 109 GLU A C 1
ATOM 901 O O . GLU A 1 109 ? -20.849 9.428 -0.418 1.00 77.56 109 GLU A O 1
ATOM 906 N N . ALA A 1 110 ? -20.835 7.847 -2.012 1.00 75.50 110 ALA A N 1
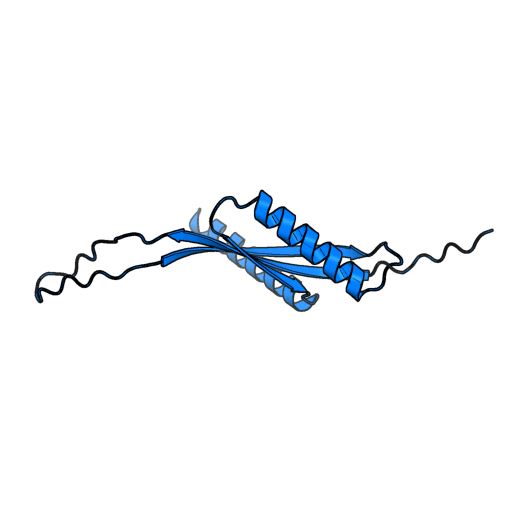ATOM 907 C CA . ALA A 1 110 ? -22.269 7.922 -2.285 1.00 75.50 110 ALA A CA 1
ATOM 908 C C . ALA A 1 110 ? -23.131 7.601 -1.045 1.00 75.50 110 ALA A C 1
ATOM 910 O O . ALA A 1 110 ? -24.151 8.252 -0.793 1.00 75.50 110 ALA A O 1
ATOM 911 N N . LEU A 1 111 ? -22.719 6.621 -0.230 1.00 76.44 111 LEU A N 1
ATOM 912 C CA . LEU A 1 111 ? -23.392 6.290 1.030 1.00 76.44 111 LEU A CA 1
ATOM 913 C C . LEU A 1 111 ? -23.321 7.440 2.038 1.00 76.44 111 LEU A C 1
ATOM 915 O O . LEU A 1 111 ? -24.319 7.719 2.708 1.00 76.44 111 LEU A O 1
ATOM 919 N N . VAL A 1 112 ? -22.177 8.117 2.145 1.00 78.31 112 VAL A N 1
ATOM 920 C CA . VAL A 1 112 ? -22.015 9.279 3.030 1.00 78.31 112 VAL A CA 1
ATOM 921 C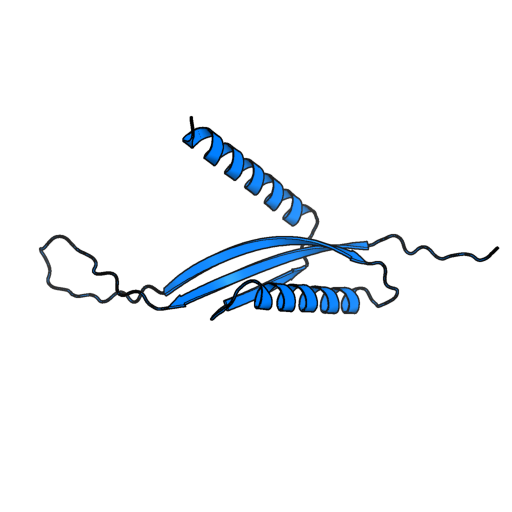 C . VAL A 1 112 ? -22.920 10.424 2.581 1.00 78.31 112 VAL A C 1
ATOM 923 O O . VAL A 1 112 ? -23.678 10.950 3.397 1.00 78.31 112 VAL A O 1
ATOM 926 N N . GLU A 1 113 ? -22.935 10.751 1.287 1.00 75.94 113 GLU A N 1
ATOM 927 C CA . GLU A 1 113 ? -23.807 11.805 0.752 1.00 75.94 113 GLU A CA 1
ATOM 928 C C . GLU A 1 113 ? -25.296 11.529 0.991 1.00 75.94 113 GLU A C 1
ATOM 930 O O . GLU A 1 113 ? -26.062 12.452 1.273 1.00 75.94 113 GLU A O 1
ATOM 935 N N . SER A 1 114 ? -25.715 10.262 0.912 1.00 74.69 114 SER A N 1
ATOM 936 C CA . SER A 1 114 ? -27.108 9.866 1.146 1.00 74.69 114 SER A CA 1
ATOM 937 C C . SER A 1 114 ? -27.560 10.029 2.602 1.00 74.69 114 SER A C 1
ATOM 939 O O . SER A 1 114 ? -28.740 10.254 2.845 1.00 74.69 114 SER A O 1
ATOM 941 N N . ARG A 1 115 ? -26.636 9.935 3.570 1.00 68.62 115 ARG A N 1
ATOM 942 C CA . ARG A 1 115 ? -26.920 10.064 5.012 1.00 68.62 115 ARG A CA 1
ATOM 943 C C . ARG A 1 115 ? -26.875 11.504 5.519 1.00 68.62 115 ARG A C 1
ATOM 945 O O . ARG A 1 115 ? -27.322 11.765 6.632 1.00 68.62 115 ARG A O 1
ATOM 952 N N . CYS A 1 116 ? -26.311 12.415 4.731 1.00 58.56 116 CYS A N 1
ATOM 953 C CA . CYS A 1 116 ? -26.214 13.841 5.043 1.00 58.56 116 CYS A CA 1
ATOM 954 C C . CYS A 1 116 ? -27.363 14.682 4.450 1.00 58.56 116 CYS A C 1
ATOM 956 O O . CYS A 1 116 ? -27.337 15.905 4.593 1.00 58.56 116 CYS A O 1
ATOM 958 N N . LYS A 1 117 ? -28.341 14.051 3.788 1.00 50.44 117 LYS A N 1
ATOM 959 C CA . LYS A 1 117 ? -29.574 14.668 3.270 1.00 50.44 117 LYS A CA 1
ATOM 960 C C . LYS A 1 117 ? -30.770 14.266 4.123 1.00 50.44 117 LYS A C 1
ATOM 962 O O . LYS A 1 117 ? -31.658 15.129 4.287 1.00 50.44 117 LYS A O 1
#

Sequence (117 aa):
MGLFNFLEPEIFYFYIRVTRYFGVARAPLHVPLNEIHDAEVIGKYSETIERYEIVERHSRLSKQHSIELYRKQLEDAAIKEFSGNISVLTCLSDQSGYMHYCEKAIELEALVESRCK